Protein AF-A0A925ZTN7-F1 (afdb_monomer_lite)

Secondary structure (DSSP, 8-state):
----HHHHHHHHHHHHHHHHHHHHHHHHHHHHHHHHHHHHHHHHHHHHHHHT-HHHHHHHHHHHHHHHHHHHHHHHHHHHHHHHHHHHHHHHHHHHHHTT-GGGS---

Foldseek 3Di:
DDDDLLNVLVVQLVVLVVQLVVLVVVLVVLVVLLVVLVVQLVVLVVVCVVVVPPVSNVVSVVSVVVNVVSVVVSVVSVVSSVVSVVSNLVSVQVNCVVVVVPVPHDPD

Sequence (108 aa):
MTHSPEATYRARATQFAAMRDALHQRWNRVSNVRLVLFLLVLAAAGVGLWLGNSWLYAGAALLFVGFVAAVAYHTALGNRRRRSHELWEINDEGLRRARRDWAALPLR

pLDDT: mean 91.19, std 7.72, range [45.09, 97.56]

Radius of gyration: 22.62 Å; chains: 1; bounding box: 54×17×62 Å

Structure (mmCIF, N/CA/C/O backbone):
data_AF-A0A925ZTN7-F1
#
_entry.id   AF-A0A925ZTN7-F1
#
loop_
_atom_site.group_PDB
_atom_site.id
_atom_site.type_symbol
_atom_site.label_atom_id
_atom_site.label_alt_id
_atom_site.label_comp_id
_atom_site.label_asym_id
_atom_site.label_entity_id
_atom_site.label_seq_id
_atom_site.pdbx_PDB_ins_code
_atom_site.Cartn_x
_atom_site.Cartn_y
_atom_site.Cartn_z
_atom_site.occupancy
_atom_site.B_iso_or_equiv
_atom_site.auth_seq_id
_atom_site.auth_comp_id
_atom_site.auth_asym_id
_atom_site.auth_atom_id
_atom_site.pdbx_PDB_model_num
ATOM 1 N N . MET A 1 1 ? 33.890 9.067 -21.757 1.00 45.09 1 MET A N 1
ATOM 2 C CA . MET A 1 1 ? 33.359 7.696 -21.602 1.00 45.09 1 MET A CA 1
ATOM 3 C C . MET A 1 1 ? 31.888 7.713 -21.986 1.00 45.09 1 MET A C 1
ATOM 5 O O . MET A 1 1 ? 31.076 8.240 -21.238 1.00 45.09 1 MET A O 1
ATOM 9 N N . THR A 1 2 ? 31.544 7.251 -23.185 1.00 50.25 2 THR A N 1
ATOM 10 C CA . THR A 1 2 ? 30.153 7.147 -23.642 1.00 50.25 2 THR A CA 1
ATOM 11 C C . THR A 1 2 ? 29.499 5.964 -22.932 1.00 50.25 2 THR A C 1
ATOM 13 O O . THR A 1 2 ? 29.731 4.810 -23.282 1.00 50.25 2 THR A O 1
ATOM 16 N N . HIS A 1 3 ? 28.721 6.226 -21.880 1.00 61.91 3 HIS A N 1
ATOM 17 C CA . HIS A 1 3 ? 27.884 5.184 -21.292 1.00 61.91 3 HIS A CA 1
ATOM 18 C C . HIS A 1 3 ? 26.917 4.678 -22.369 1.00 61.91 3 HIS A C 1
ATOM 20 O O . HIS A 1 3 ? 26.170 5.471 -22.941 1.00 61.91 3 HIS A O 1
ATOM 26 N N . SER A 1 4 ? 26.948 3.373 -22.664 1.00 84.44 4 SER A N 1
ATOM 27 C CA . SER A 1 4 ? 25.955 2.767 -23.554 1.00 84.44 4 SER A CA 1
ATOM 28 C C . SER A 1 4 ? 24.555 3.050 -22.988 1.00 84.44 4 SER A C 1
ATOM 30 O O . SER A 1 4 ? 24.343 2.811 -21.793 1.00 84.44 4 SER A O 1
ATOM 32 N N . PRO A 1 5 ? 23.591 3.525 -23.798 1.00 85.25 5 PRO A N 1
ATOM 33 C CA . PRO A 1 5 ? 22.209 3.740 -23.363 1.00 85.25 5 PRO A CA 1
ATOM 34 C C . PRO A 1 5 ? 21.612 2.518 -22.648 1.00 85.25 5 PRO A C 1
ATOM 36 O O . PRO A 1 5 ? 20.876 2.649 -21.671 1.00 85.25 5 PRO A O 1
ATOM 39 N N . GLU A 1 6 ? 22.003 1.314 -23.068 1.00 88.94 6 GLU A N 1
ATOM 40 C CA . GLU A 1 6 ? 21.601 0.047 -22.452 1.00 88.94 6 GLU A CA 1
ATOM 41 C C . GLU A 1 6 ? 22.084 -0.098 -21.008 1.00 88.94 6 GLU A C 1
ATOM 43 O O . GLU A 1 6 ? 21.366 -0.636 -20.164 1.00 88.94 6 GLU A O 1
ATOM 48 N N . ALA A 1 7 ? 23.291 0.384 -20.702 1.00 88.81 7 ALA A N 1
ATOM 49 C CA . ALA A 1 7 ? 23.830 0.355 -19.348 1.00 88.81 7 ALA A CA 1
ATOM 50 C C . ALA A 1 7 ? 23.015 1.272 -18.426 1.00 88.81 7 ALA A C 1
ATOM 52 O O . ALA A 1 7 ? 22.690 0.885 -17.302 1.00 88.81 7 ALA A O 1
ATOM 53 N N . THR A 1 8 ? 22.607 2.447 -18.920 1.00 89.50 8 THR A N 1
ATOM 54 C CA . THR A 1 8 ? 21.727 3.365 -18.185 1.00 89.50 8 THR A CA 1
ATOM 55 C C . THR A 1 8 ? 20.348 2.757 -17.946 1.00 89.50 8 THR A C 1
ATOM 57 O O . THR A 1 8 ? 19.872 2.776 -16.809 1.00 89.50 8 THR A O 1
ATOM 60 N N . TYR A 1 9 ? 19.714 2.183 -18.975 1.00 90.06 9 TYR A N 1
ATOM 61 C CA . TYR A 1 9 ? 18.409 1.538 -18.811 1.00 90.06 9 TYR A CA 1
ATOM 62 C C . TYR A 1 9 ? 18.473 0.348 -17.852 1.00 90.06 9 TYR A C 1
ATOM 64 O O . TYR A 1 9 ? 17.595 0.200 -17.006 1.00 90.06 9 TYR A O 1
ATOM 72 N N . ARG A 1 10 ? 19.538 -0.462 -17.910 1.00 91.44 10 ARG A N 1
ATOM 73 C CA . ARG A 1 10 ? 19.727 -1.599 -17.000 1.00 91.44 10 ARG A CA 1
ATOM 74 C C . ARG A 1 10 ? 19.900 -1.149 -15.554 1.00 91.44 10 ARG A C 1
ATOM 76 O O . ARG A 1 10 ? 19.229 -1.683 -14.678 1.00 91.44 10 ARG A O 1
ATOM 83 N N . ALA A 1 11 ? 20.741 -0.145 -15.305 1.00 93.12 11 ALA A N 1
ATOM 84 C CA . ALA A 1 11 ? 20.939 0.398 -13.963 1.00 93.12 11 ALA A CA 1
ATOM 85 C C . ALA A 1 11 ? 19.623 0.931 -13.368 1.00 93.12 11 ALA A C 1
ATOM 87 O O . ALA A 1 11 ? 19.271 0.603 -12.234 1.00 93.12 11 ALA A O 1
ATOM 88 N N . ARG A 1 12 ? 18.859 1.691 -14.161 1.00 92.50 12 ARG A N 1
ATOM 89 C CA . ARG A 1 12 ? 17.554 2.232 -13.756 1.00 92.50 12 ARG A CA 1
ATOM 90 C C . ARG A 1 12 ? 16.509 1.140 -13.538 1.00 92.50 12 ARG A C 1
ATOM 92 O O . ARG A 1 12 ? 15.806 1.183 -12.534 1.00 92.50 12 ARG A O 1
ATOM 99 N N . ALA A 1 13 ? 16.424 0.148 -14.425 1.00 92.25 13 ALA A N 1
ATOM 100 C CA . ALA A 1 13 ? 15.513 -0.983 -14.265 1.00 92.25 13 ALA A CA 1
ATOM 101 C C . ALA A 1 13 ? 15.795 -1.736 -12.956 1.00 92.25 13 ALA A C 1
ATOM 103 O O . ALA A 1 13 ? 14.876 -1.954 -12.169 1.00 92.25 13 ALA A O 1
ATOM 104 N N . THR A 1 14 ? 17.058 -2.049 -12.655 1.00 93.56 14 THR A N 1
ATOM 105 C CA . THR A 1 14 ? 17.431 -2.700 -11.390 1.00 93.56 14 THR A CA 1
ATOM 106 C C . THR A 1 14 ? 17.061 -1.843 -10.176 1.00 93.56 14 THR A C 1
ATOM 108 O O . THR A 1 14 ? 16.489 -2.351 -9.211 1.00 93.56 14 THR A O 1
ATOM 111 N N . GLN A 1 15 ? 17.323 -0.533 -10.230 1.00 94.06 15 GLN A N 1
ATOM 112 C CA . GLN A 1 15 ? 16.968 0.393 -9.153 1.00 94.06 15 GLN A CA 1
ATOM 113 C C . GLN A 1 15 ? 15.452 0.436 -8.910 1.00 94.06 15 GLN A C 1
ATOM 115 O O . GLN A 1 15 ? 14.999 0.305 -7.771 1.00 94.06 15 GLN A O 1
ATOM 120 N N . PHE A 1 16 ? 14.651 0.596 -9.966 1.00 92.25 16 PHE A N 1
ATOM 121 C CA . PHE A 1 16 ? 13.197 0.677 -9.840 1.00 92.25 16 PHE A CA 1
ATOM 122 C C . PHE A 1 16 ? 12.563 -0.661 -9.454 1.00 92.25 16 PHE A C 1
ATOM 124 O O . PHE A 1 16 ? 11.593 -0.656 -8.697 1.00 92.25 16 PHE A O 1
ATOM 131 N N . ALA A 1 17 ? 13.140 -1.791 -9.874 1.00 91.19 17 ALA A N 1
ATOM 132 C CA . ALA A 1 17 ? 12.741 -3.113 -9.398 1.00 91.19 17 ALA A CA 1
ATOM 133 C C . ALA A 1 17 ? 12.940 -3.237 -7.878 1.00 91.19 17 ALA A C 1
ATOM 135 O O . ALA A 1 17 ? 11.987 -3.536 -7.160 1.00 91.19 17 ALA A O 1
ATOM 136 N N . ALA A 1 18 ? 14.123 -2.884 -7.362 1.00 93.88 18 ALA A N 1
ATOM 137 C CA . ALA A 1 18 ? 14.392 -2.909 -5.923 1.00 93.88 18 ALA A CA 1
ATOM 138 C C . ALA A 1 18 ? 13.450 -1.976 -5.134 1.00 93.88 18 ALA A C 1
ATOM 140 O O . ALA A 1 18 ? 12.921 -2.350 -4.084 1.00 93.88 18 ALA A O 1
ATOM 141 N N . MET A 1 19 ? 13.180 -0.771 -5.656 1.00 92.62 19 MET A N 1
ATOM 142 C CA . MET A 1 19 ? 12.224 0.163 -5.047 1.00 92.62 19 MET A CA 1
ATOM 143 C C . MET A 1 19 ? 10.795 -0.390 -5.046 1.00 92.62 19 MET A C 1
ATOM 145 O O . MET A 1 19 ? 10.097 -0.282 -4.036 1.00 92.62 19 MET A O 1
ATOM 149 N N . ARG A 1 20 ? 10.346 -0.978 -6.161 1.00 91.06 20 ARG A N 1
ATOM 150 C CA . ARG A 1 20 ? 9.029 -1.613 -6.287 1.00 91.06 20 ARG A CA 1
ATOM 151 C C . ARG A 1 20 ? 8.874 -2.735 -5.265 1.00 91.06 20 ARG A C 1
ATOM 153 O O . ARG A 1 20 ? 7.859 -2.771 -4.572 1.00 91.06 20 ARG A O 1
ATOM 160 N N . ASP A 1 21 ? 9.872 -3.602 -5.144 1.00 92.81 21 ASP A N 1
ATOM 161 C CA . ASP A 1 21 ? 9.814 -4.777 -4.277 1.00 92.81 21 ASP A CA 1
ATOM 162 C C . ASP A 1 21 ? 9.831 -4.368 -2.794 1.00 92.81 21 ASP A C 1
ATOM 164 O O . ASP A 1 21 ? 9.011 -4.845 -2.006 1.00 92.81 21 ASP A O 1
ATOM 168 N N . ALA A 1 22 ? 10.654 -3.383 -2.416 1.00 93.38 22 ALA A N 1
ATOM 169 C CA . ALA A 1 22 ? 10.646 -2.816 -1.066 1.00 93.38 22 ALA A CA 1
ATOM 170 C C . ALA A 1 22 ? 9.294 -2.170 -0.704 1.00 93.38 22 ALA A C 1
ATOM 172 O O . ALA A 1 22 ? 8.785 -2.349 0.408 1.00 93.38 22 ALA A O 1
ATOM 173 N N . LEU A 1 23 ? 8.685 -1.432 -1.639 1.00 92.69 23 LEU A N 1
ATOM 174 C CA . LEU A 1 23 ? 7.350 -0.854 -1.456 1.00 92.69 23 LEU A CA 1
ATOM 175 C C . LEU A 1 23 ? 6.273 -1.938 -1.362 1.00 92.69 23 LEU A C 1
ATOM 177 O O . LEU A 1 23 ? 5.359 -1.808 -0.551 1.00 92.69 23 LEU A O 1
ATOM 181 N N . HIS A 1 24 ? 6.392 -3.012 -2.142 1.00 92.50 24 HIS A N 1
ATOM 182 C CA . HIS A 1 24 ? 5.464 -4.137 -2.106 1.00 92.50 24 HIS A CA 1
ATOM 183 C C . HIS A 1 24 ? 5.479 -4.845 -0.745 1.00 92.50 24 HIS A C 1
ATOM 185 O O . HIS A 1 24 ? 4.420 -5.057 -0.156 1.00 92.50 24 HIS A O 1
ATOM 191 N N . GLN A 1 25 ? 6.665 -5.099 -0.184 1.00 93.75 25 GLN A N 1
ATOM 192 C CA . GLN A 1 25 ? 6.800 -5.681 1.156 1.00 93.75 25 GLN A CA 1
ATOM 193 C C . GLN A 1 25 ? 6.162 -4.799 2.238 1.00 93.75 25 GLN A C 1
ATOM 195 O O . GLN A 1 25 ? 5.432 -5.289 3.101 1.00 93.75 25 GLN A O 1
ATOM 200 N N . ARG A 1 26 ? 6.387 -3.480 2.184 1.00 94.06 26 ARG A N 1
ATOM 201 C CA . ARG A 1 26 ? 5.754 -2.530 3.117 1.00 94.06 26 ARG A CA 1
ATOM 202 C C . ARG A 1 26 ? 4.233 -2.511 2.959 1.00 94.06 26 ARG A C 1
ATOM 204 O O . ARG A 1 26 ? 3.523 -2.461 3.957 1.00 94.06 26 ARG A O 1
ATOM 211 N N . TR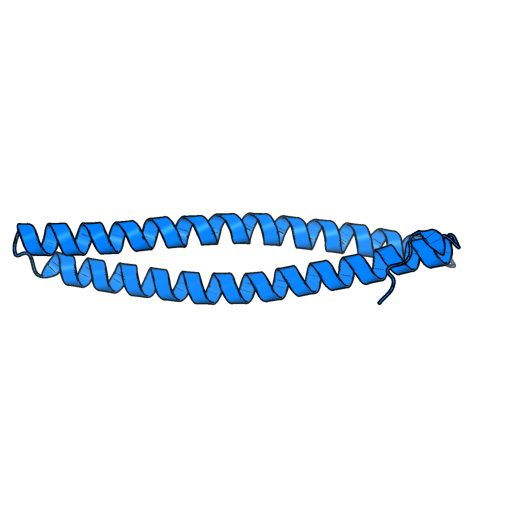P A 1 27 ? 3.738 -2.588 1.727 1.00 92.94 27 TRP A N 1
ATOM 212 C CA . TRP A 1 27 ? 2.309 -2.566 1.422 1.00 92.94 27 TRP A CA 1
ATOM 213 C C . TRP A 1 27 ? 1.592 -3.792 1.989 1.00 92.94 27 TRP A C 1
ATOM 215 O O . TRP A 1 27 ? 0.585 -3.634 2.677 1.00 92.94 27 TRP A O 1
ATOM 225 N N . ASN A 1 28 ? 2.185 -4.981 1.842 1.00 93.19 28 ASN A N 1
ATOM 226 C CA . ASN A 1 28 ? 1.665 -6.211 2.443 1.00 93.19 28 ASN A CA 1
ATOM 227 C C . ASN A 1 28 ? 1.598 -6.115 3.978 1.00 93.19 28 ASN A C 1
ATOM 229 O O . ASN A 1 28 ? 0.576 -6.449 4.575 1.00 93.19 28 ASN A O 1
ATOM 233 N N . ARG A 1 29 ? 2.647 -5.587 4.631 1.00 94.50 29 ARG A N 1
ATOM 234 C CA . ARG A 1 29 ? 2.648 -5.389 6.094 1.00 94.50 29 ARG A CA 1
ATOM 235 C C . ARG A 1 29 ? 1.528 -4.455 6.552 1.00 94.50 29 ARG A C 1
ATOM 237 O O . ARG A 1 29 ? 0.833 -4.772 7.509 1.00 94.50 29 ARG A O 1
ATOM 244 N N . VAL A 1 30 ? 1.327 -3.329 5.865 1.00 94.25 30 VAL A N 1
ATOM 245 C CA . VAL A 1 30 ? 0.266 -2.363 6.209 1.00 94.25 30 VAL A CA 1
ATOM 246 C C . VAL A 1 30 ? -1.125 -2.965 5.998 1.00 94.25 30 VAL A C 1
ATOM 248 O O . VAL A 1 30 ? -2.030 -2.696 6.786 1.00 94.25 30 VAL A O 1
ATOM 251 N N . SER A 1 31 ? -1.297 -3.805 4.973 1.00 92.62 31 SER A N 1
ATOM 252 C CA . SER A 1 31 ? -2.547 -4.541 4.751 1.00 92.62 31 SER A CA 1
ATOM 253 C C . SER A 1 31 ? -2.890 -5.438 5.948 1.00 92.62 31 SER A C 1
ATOM 255 O O . SER A 1 31 ? -3.997 -5.362 6.483 1.00 92.62 31 SER A O 1
ATOM 257 N N . ASN A 1 32 ? -1.905 -6.189 6.454 1.00 95.88 32 ASN A N 1
ATOM 258 C CA . ASN A 1 32 ? -2.076 -7.031 7.641 1.00 95.88 32 ASN A CA 1
ATOM 259 C C . ASN A 1 32 ? -2.338 -6.202 8.909 1.00 95.88 32 ASN A C 1
ATOM 261 O O . ASN A 1 32 ? -3.212 -6.549 9.697 1.00 95.88 32 ASN A O 1
ATOM 265 N N . VAL A 1 33 ? -1.633 -5.079 9.096 1.00 95.50 33 VAL A N 1
ATOM 266 C CA . VAL A 1 33 ? -1.856 -4.169 10.238 1.00 95.50 33 VAL A CA 1
ATOM 267 C C . VAL A 1 33 ? -3.288 -3.637 10.251 1.00 95.50 33 VAL A C 1
ATOM 269 O O . VAL A 1 33 ? -3.917 -3.617 11.305 1.00 95.50 33 VAL A O 1
ATOM 272 N N . ARG A 1 34 ? -3.841 -3.253 9.093 1.00 94.56 34 ARG A N 1
ATOM 273 C CA . ARG A 1 34 ? -5.250 -2.840 8.987 1.00 94.56 34 ARG A CA 1
ATOM 274 C C . ARG A 1 34 ? -6.210 -3.930 9.440 1.00 94.56 34 ARG A C 1
ATOM 276 O O . ARG A 1 34 ? -7.158 -3.620 10.154 1.00 94.56 34 ARG A O 1
ATOM 283 N N . LEU A 1 35 ? -5.974 -5.175 9.028 1.00 95.25 35 LEU A N 1
ATOM 284 C CA . LEU A 1 35 ? -6.805 -6.304 9.441 1.00 95.25 35 LEU A CA 1
ATOM 285 C C . LEU A 1 35 ? -6.753 -6.490 10.962 1.00 95.25 35 LEU A C 1
ATOM 287 O O . LEU A 1 35 ? -7.798 -6.569 11.599 1.00 95.25 35 LEU A O 1
ATOM 291 N N . VAL A 1 36 ? -5.553 -6.484 11.549 1.00 97.56 36 VAL A N 1
ATOM 292 C CA . VAL A 1 36 ? -5.375 -6.601 13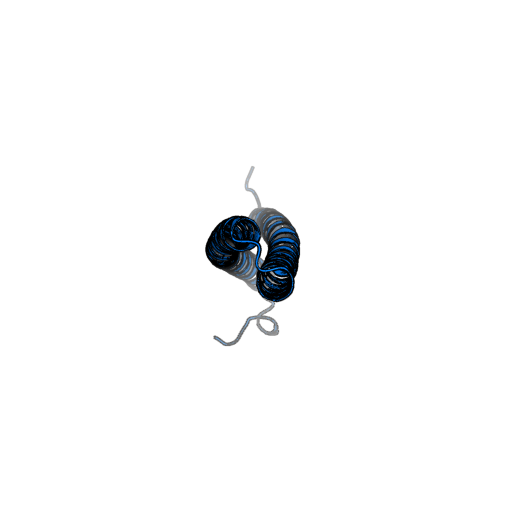.005 1.00 97.56 36 VAL A CA 1
ATOM 293 C C . VAL A 1 36 ? -6.077 -5.460 13.742 1.00 97.56 36 VAL A C 1
ATOM 295 O O . VAL A 1 36 ? -6.822 -5.717 14.681 1.00 97.56 36 VAL A O 1
ATOM 298 N N . LEU A 1 37 ? -5.903 -4.210 13.301 1.00 95.31 37 LEU A N 1
ATOM 299 C CA . LEU A 1 37 ? -6.566 -3.053 13.910 1.00 95.31 37 LEU A CA 1
ATOM 300 C C . LEU A 1 37 ? -8.089 -3.171 13.849 1.00 95.31 37 LEU A C 1
ATOM 302 O O . LEU A 1 37 ? -8.755 -2.923 14.847 1.00 95.31 37 LEU A O 1
ATOM 306 N N . PHE A 1 38 ? -8.641 -3.592 12.711 1.00 93.88 38 PHE A N 1
ATOM 307 C CA . PHE A 1 38 ? -10.079 -3.802 12.567 1.00 93.88 38 PHE A CA 1
ATOM 308 C C . PHE A 1 38 ? -10.606 -4.869 13.539 1.00 93.88 38 PHE A C 1
ATOM 310 O O . PHE A 1 38 ? -11.602 -4.643 14.222 1.00 93.88 38 PHE A O 1
ATOM 317 N N . LEU A 1 39 ? -9.904 -6.000 13.663 1.00 97.56 39 LEU A N 1
ATOM 318 C CA . LEU A 1 39 ? -10.263 -7.053 14.615 1.00 97.56 39 LEU A CA 1
ATOM 319 C C . LEU A 1 39 ? -10.178 -6.572 16.070 1.00 97.56 39 LEU A C 1
ATOM 321 O O . LEU A 1 39 ? -11.060 -6.885 16.865 1.00 97.56 39 LEU A O 1
ATOM 325 N N . LEU A 1 40 ? -9.162 -5.776 16.415 1.00 95.69 40 LEU A N 1
ATOM 326 C CA . LEU A 1 40 ? -9.026 -5.191 17.751 1.00 95.69 40 LEU A CA 1
ATOM 327 C C . LEU A 1 40 ? -10.149 -4.197 18.066 1.00 95.69 40 LEU A C 1
ATOM 329 O O . LEU A 1 40 ? -10.653 -4.205 19.185 1.00 95.69 40 LEU A O 1
ATOM 333 N N . VAL A 1 41 ? -10.576 -3.378 17.096 1.00 94.38 41 VAL A N 1
ATOM 334 C CA . VAL A 1 41 ? -11.741 -2.489 17.255 1.00 94.38 41 VAL A CA 1
ATOM 335 C C . VAL A 1 41 ? -12.995 -3.306 17.566 1.00 94.38 41 VAL A C 1
ATOM 337 O O . VAL A 1 41 ? -13.699 -2.992 18.524 1.00 94.38 41 VAL A O 1
ATOM 340 N N . LEU A 1 42 ? -13.258 -4.372 16.800 1.00 95.00 42 LEU A N 1
ATOM 341 C CA . LEU A 1 42 ? -14.418 -5.243 17.022 1.00 95.00 42 LEU A CA 1
ATOM 342 C C . LEU A 1 42 ? -14.367 -5.935 18.387 1.00 95.00 42 LEU A C 1
ATOM 344 O O . LEU A 1 42 ? -15.370 -5.955 19.099 1.00 95.00 42 LEU A O 1
ATOM 348 N N . ALA A 1 43 ? -13.204 -6.461 18.774 1.00 94.56 43 ALA A N 1
ATOM 349 C CA . ALA A 1 43 ? -13.018 -7.103 20.069 1.00 94.56 43 ALA A CA 1
ATOM 350 C C . ALA A 1 43 ? -13.226 -6.112 21.224 1.00 94.56 43 ALA A C 1
ATOM 352 O O . ALA A 1 43 ? -13.971 -6.406 22.155 1.00 94.56 43 ALA A O 1
ATOM 353 N N . ALA A 1 44 ? -12.627 -4.919 21.150 1.00 92.75 44 ALA A N 1
ATOM 354 C CA . ALA A 1 44 ? -12.771 -3.891 22.179 1.00 92.75 44 ALA A CA 1
ATOM 355 C C . ALA A 1 44 ? -14.225 -3.417 22.318 1.00 92.75 44 ALA A C 1
ATOM 357 O O . ALA A 1 44 ? -14.722 -3.301 23.436 1.00 92.75 44 ALA A O 1
ATOM 358 N N . ALA A 1 45 ? -14.924 -3.200 21.201 1.00 90.25 45 ALA A N 1
ATOM 359 C CA . ALA A 1 45 ? -16.332 -2.815 21.214 1.00 90.25 45 ALA A CA 1
ATOM 360 C C . ALA A 1 45 ? -17.232 -3.931 21.774 1.00 90.25 45 ALA A C 1
ATOM 362 O O . ALA A 1 45 ? -18.085 -3.662 22.617 1.00 90.25 45 ALA A O 1
ATOM 363 N N . GLY A 1 46 ? -17.019 -5.185 21.357 1.00 93.31 46 GLY A N 1
ATOM 364 C CA . GLY A 1 46 ? -17.796 -6.333 21.833 1.00 93.31 46 GLY A CA 1
ATOM 365 C C . GLY A 1 46 ? -17.597 -6.611 23.324 1.00 93.31 46 GLY A C 1
ATOM 366 O O . GLY A 1 46 ? -18.569 -6.778 24.059 1.00 93.31 46 GLY A O 1
ATOM 367 N N . VAL A 1 47 ? -16.346 -6.591 23.797 1.00 93.38 47 VAL A N 1
ATOM 368 C CA . VAL A 1 47 ? -16.024 -6.752 25.225 1.00 93.38 47 VAL A CA 1
ATOM 369 C C . VAL A 1 47 ? -16.524 -5.555 26.037 1.00 93.38 47 VAL A C 1
ATOM 371 O O . VAL A 1 47 ? -17.055 -5.739 27.129 1.00 93.38 47 VAL A O 1
ATOM 374 N N . GLY A 1 48 ? -16.412 -4.337 25.497 1.00 91.31 48 GLY A N 1
ATOM 375 C CA . GLY A 1 48 ? -16.958 -3.120 26.103 1.00 91.31 48 GLY A CA 1
ATOM 376 C C . GLY A 1 48 ? -18.460 -3.200 26.333 1.00 91.31 48 GLY A C 1
ATOM 377 O O . GLY A 1 48 ? -18.933 -2.846 27.412 1.00 91.31 48 GLY A O 1
ATOM 378 N N . LEU A 1 49 ? -19.192 -3.737 25.357 1.00 92.00 49 LEU A N 1
ATOM 379 C CA . LEU A 1 49 ? -20.631 -3.952 25.454 1.00 92.00 49 LEU A CA 1
ATOM 380 C C . LEU A 1 49 ? -20.985 -5.038 26.476 1.00 92.00 49 LEU A C 1
ATOM 382 O O . LEU A 1 49 ? -21.913 -4.852 27.257 1.00 92.00 49 LEU A O 1
ATOM 386 N N . TRP A 1 50 ? -20.229 -6.137 26.516 1.00 94.00 50 TRP A N 1
ATOM 387 C CA . TRP A 1 50 ? -20.483 -7.237 27.449 1.00 94.00 50 TRP A CA 1
ATOM 388 C C . TRP A 1 50 ? -20.187 -6.872 28.910 1.00 94.00 50 TRP A C 1
ATOM 390 O O . TRP A 1 50 ? -20.939 -7.246 29.805 1.00 94.00 50 TRP A O 1
ATOM 400 N N . LEU A 1 51 ? -19.115 -6.112 29.154 1.00 93.62 51 LEU A N 1
ATOM 401 C CA . LEU A 1 51 ? -18.704 -5.686 30.497 1.00 93.62 51 LEU A CA 1
ATOM 402 C C . LEU A 1 51 ? -19.334 -4.356 30.941 1.00 93.62 51 LEU A C 1
ATOM 404 O O . LEU A 1 51 ? -19.135 -3.949 32.084 1.00 93.62 51 LEU A O 1
ATOM 408 N N . GLY A 1 52 ? -20.031 -3.642 30.050 1.00 90.06 52 GLY A N 1
ATOM 409 C CA . GLY A 1 52 ? -20.573 -2.306 30.325 1.00 90.06 52 GLY A CA 1
ATOM 410 C C . GLY A 1 52 ? -19.502 -1.247 30.625 1.00 90.06 52 GLY A C 1
ATOM 411 O O . GLY A 1 52 ? -19.786 -0.252 31.287 1.00 90.06 52 GLY A O 1
ATOM 412 N N . ASN A 1 53 ? -18.256 -1.454 30.182 1.00 89.56 53 ASN A N 1
ATOM 413 C CA . ASN A 1 53 ? -17.130 -0.589 30.530 1.00 89.56 53 ASN A CA 1
ATOM 414 C C . ASN A 1 53 ? -16.884 0.488 29.464 1.00 89.56 53 ASN A C 1
ATOM 416 O O . ASN A 1 53 ? -16.349 0.214 28.387 1.00 89.56 53 ASN A O 1
ATOM 420 N N . SER A 1 54 ? -17.190 1.739 29.814 1.00 87.44 54 SER A N 1
ATOM 421 C CA . SER A 1 54 ? -17.055 2.897 28.925 1.00 87.44 54 SER A CA 1
ATOM 422 C C . SER A 1 54 ? -15.624 3.176 28.448 1.00 87.44 54 SER A C 1
ATOM 424 O O . SER A 1 54 ? -15.435 3.711 27.355 1.00 87.44 54 SER A O 1
ATOM 426 N N . TRP A 1 55 ? -14.600 2.782 29.214 1.00 92.31 55 TRP A N 1
ATOM 427 C CA . TRP A 1 55 ? -13.198 2.969 28.820 1.00 92.31 55 TRP A CA 1
ATOM 428 C C . TRP A 1 55 ? -12.809 2.135 27.599 1.00 92.31 55 TRP A C 1
ATOM 430 O O . TRP A 1 55 ? -11.963 2.555 26.807 1.00 92.31 55 TRP A O 1
ATOM 440 N N . LEU A 1 56 ? -13.454 0.983 27.395 1.00 89.06 56 LEU A N 1
ATOM 441 C CA . LEU A 1 56 ? -13.197 0.141 26.228 1.00 89.06 56 LEU A CA 1
ATOM 442 C C . LEU A 1 56 ? -13.688 0.795 24.931 1.00 89.06 56 LEU A C 1
ATOM 444 O O . LEU A 1 56 ? -13.055 0.615 23.891 1.00 89.06 56 LEU A O 1
ATOM 448 N N . TYR A 1 57 ? -14.725 1.638 24.987 1.00 87.81 57 TYR A N 1
ATOM 449 C CA . TYR A 1 57 ? -15.146 2.434 23.830 1.00 87.81 57 TYR A CA 1
ATOM 450 C C . TYR A 1 57 ? -14.129 3.519 23.468 1.00 87.81 57 TYR A C 1
ATOM 452 O O . TYR A 1 57 ? -13.876 3.739 22.285 1.00 87.81 57 TYR A O 1
ATOM 460 N N . ALA A 1 58 ? -13.488 4.152 24.458 1.00 92.38 58 ALA A N 1
ATOM 461 C CA . ALA A 1 58 ? -12.399 5.095 24.196 1.00 92.38 58 ALA A CA 1
ATOM 462 C C . ALA A 1 58 ? -11.199 4.392 23.532 1.00 92.38 58 ALA A C 1
ATOM 464 O O . ALA A 1 58 ? -10.644 4.895 22.553 1.00 92.38 58 ALA A O 1
ATOM 465 N N . GLY A 1 59 ? -10.852 3.188 24.003 1.00 93.12 59 GLY A N 1
ATOM 466 C CA . GLY A 1 59 ? -9.832 2.344 23.374 1.00 93.12 59 GLY A CA 1
ATOM 467 C C . GLY A 1 59 ? -10.190 1.945 21.937 1.00 93.12 59 GLY A C 1
ATOM 468 O O . GLY A 1 59 ? -9.357 2.062 21.037 1.00 93.12 59 GLY A O 1
ATOM 469 N N . ALA A 1 60 ? -11.441 1.543 21.694 1.00 91.69 60 ALA A N 1
ATOM 470 C CA . ALA A 1 60 ? -11.938 1.211 20.359 1.00 91.69 60 ALA A CA 1
ATOM 471 C C . ALA A 1 60 ? -11.888 2.418 19.407 1.00 91.69 60 ALA A C 1
ATOM 473 O O . ALA A 1 60 ? -11.464 2.276 18.260 1.00 91.69 60 ALA A O 1
ATOM 474 N N . ALA A 1 61 ? -12.248 3.614 19.884 1.00 93.31 61 ALA A N 1
ATOM 475 C CA . ALA A 1 61 ? -12.160 4.846 19.103 1.00 93.31 61 ALA A CA 1
ATOM 476 C C . ALA A 1 61 ? -10.710 5.166 18.702 1.00 93.31 61 ALA A C 1
ATOM 478 O O . ALA A 1 61 ? -10.444 5.475 17.540 1.00 93.31 61 ALA A O 1
ATOM 479 N N . LEU A 1 62 ? -9.753 5.021 19.626 1.00 95.44 62 LEU A N 1
ATOM 480 C CA . LEU A 1 62 ? -8.332 5.220 19.332 1.00 95.44 62 LEU A CA 1
ATOM 481 C C . LEU A 1 62 ? -7.811 4.211 18.295 1.00 95.44 62 LEU A C 1
ATOM 483 O O . LEU A 1 62 ? -7.132 4.593 17.338 1.00 95.44 62 LEU A O 1
ATOM 487 N N . LEU A 1 63 ? -8.161 2.930 18.444 1.00 94.75 63 LEU A N 1
ATOM 488 C CA . LEU A 1 63 ? -7.813 1.885 17.476 1.00 94.75 63 LEU A CA 1
ATOM 489 C C . LEU A 1 63 ? -8.409 2.171 16.092 1.00 94.75 63 LEU A C 1
ATOM 491 O O . LEU A 1 63 ? -7.741 1.965 15.076 1.00 94.75 63 LEU A O 1
ATOM 495 N N . PHE A 1 64 ? -9.635 2.693 16.043 1.00 93.62 64 PHE A N 1
ATOM 496 C CA . PHE A 1 64 ? -10.294 3.072 14.800 1.00 93.62 64 PHE A CA 1
ATOM 497 C C . PHE A 1 64 ? -9.579 4.234 14.097 1.00 93.62 64 PHE A C 1
ATOM 499 O O . PHE A 1 64 ? -9.352 4.173 12.889 1.00 93.62 64 PHE A O 1
ATOM 506 N N . VAL A 1 65 ? -9.126 5.251 14.837 1.00 96.94 65 VAL A N 1
ATOM 507 C CA . VAL A 1 65 ? -8.275 6.318 14.277 1.00 96.94 65 VAL A CA 1
ATOM 508 C C . VAL A 1 65 ? -6.980 5.735 13.701 1.00 96.94 65 VAL A C 1
ATOM 510 O O . VAL A 1 65 ? -6.597 6.070 12.577 1.00 96.94 65 VAL A O 1
ATOM 513 N N . GLY A 1 66 ? -6.341 4.805 14.418 1.00 95.56 66 GLY A N 1
ATOM 514 C CA . GLY A 1 66 ? -5.174 4.072 13.918 1.00 95.56 66 GLY A CA 1
ATOM 515 C C . GLY A 1 66 ? -5.462 3.312 12.617 1.00 95.56 66 GLY A C 1
ATOM 516 O O . GLY A 1 66 ? -4.659 3.347 11.682 1.00 95.56 66 GLY A O 1
ATOM 517 N N . PHE A 1 67 ? -6.630 2.673 12.515 1.00 94.31 67 PHE A N 1
ATOM 518 C CA . PHE A 1 67 ? -7.074 1.987 11.301 1.00 94.31 67 PHE A CA 1
ATOM 519 C C . PHE A 1 67 ? -7.228 2.954 10.119 1.00 94.31 67 PHE A C 1
ATOM 521 O O . PHE A 1 67 ? -6.704 2.681 9.037 1.00 94.31 67 PHE A O 1
ATOM 528 N N . VAL A 1 68 ? -7.883 4.102 10.320 1.00 96.62 68 VAL A N 1
ATOM 529 C CA . VAL A 1 68 ? -8.056 5.129 9.277 1.00 96.62 68 VAL A CA 1
ATOM 530 C C . VAL A 1 68 ? -6.703 5.666 8.802 1.00 96.62 68 VAL A C 1
ATOM 532 O O . VAL A 1 68 ? -6.462 5.758 7.595 1.00 96.62 68 VAL A O 1
ATOM 535 N N . ALA A 1 69 ? -5.777 5.939 9.725 1.00 96.19 69 ALA A N 1
ATOM 536 C CA . ALA A 1 69 ? -4.417 6.348 9.379 1.00 96.19 69 ALA A CA 1
ATOM 537 C C . ALA A 1 69 ? -3.692 5.277 8.541 1.00 96.19 69 ALA A C 1
ATOM 539 O O . ALA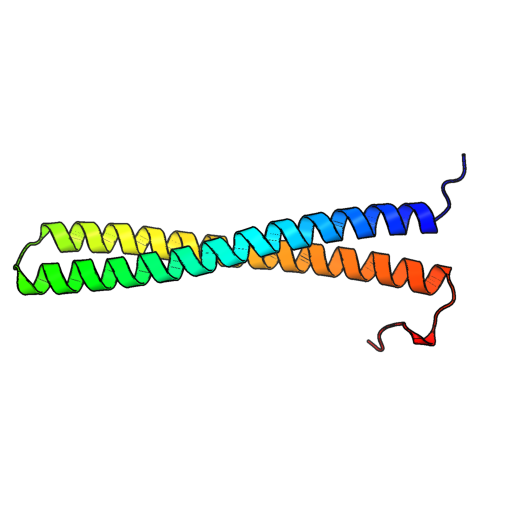 A 1 69 ? -3.053 5.593 7.532 1.00 96.19 69 ALA A O 1
ATOM 540 N N . ALA A 1 70 ? -3.842 3.998 8.899 1.00 94.44 70 ALA A N 1
ATOM 541 C CA . ALA A 1 70 ? -3.270 2.889 8.141 1.00 94.44 70 ALA A CA 1
ATOM 542 C C . ALA A 1 70 ? -3.887 2.751 6.734 1.00 94.44 70 ALA A C 1
ATOM 544 O O . ALA A 1 70 ? -3.164 2.441 5.786 1.00 94.44 70 ALA A O 1
ATOM 545 N N . VAL A 1 71 ? -5.187 3.027 6.559 1.00 94.19 71 VAL A N 1
ATOM 546 C CA . VAL A 1 71 ? -5.852 3.091 5.239 1.00 94.19 71 VAL A CA 1
ATOM 547 C C . VAL A 1 71 ? -5.252 4.195 4.374 1.00 94.19 71 VAL A C 1
ATOM 549 O O . VAL A 1 71 ? -4.848 3.927 3.241 1.00 94.19 71 VAL A O 1
ATOM 552 N N . ALA A 1 72 ? -5.128 5.413 4.904 1.00 96.19 72 ALA A N 1
ATOM 553 C CA . ALA A 1 72 ? -4.539 6.530 4.165 1.00 96.19 72 ALA A CA 1
ATOM 554 C C . ALA A 1 72 ? -3.085 6.233 3.755 1.00 96.19 72 ALA A C 1
ATOM 556 O O . ALA A 1 72 ? -2.700 6.422 2.596 1.00 96.19 72 ALA A O 1
ATOM 557 N N . TYR A 1 73 ? -2.292 5.686 4.681 1.00 95.44 73 TYR A N 1
ATOM 558 C CA . TYR A 1 73 ? -0.909 5.299 4.413 1.00 95.44 73 TYR A CA 1
ATOM 559 C C . TYR A 1 73 ? -0.804 4.190 3.357 1.00 95.44 73 TYR A C 1
ATOM 561 O O . TYR A 1 73 ? 0.037 4.266 2.459 1.00 95.44 73 TYR A O 1
ATOM 569 N N . HIS A 1 74 ? -1.685 3.188 3.410 1.00 94.19 74 HIS A N 1
ATOM 570 C CA . HIS A 1 74 ? -1.750 2.110 2.425 1.00 94.19 74 HIS A CA 1
ATOM 571 C C . HIS A 1 74 ? -2.016 2.635 1.008 1.00 94.19 74 HIS A C 1
ATOM 573 O O . HIS A 1 74 ? -1.351 2.214 0.058 1.00 94.19 74 HIS A O 1
ATOM 579 N N . THR A 1 75 ? -2.942 3.587 0.861 1.00 94.19 75 THR A N 1
ATOM 580 C CA . THR A 1 75 ? -3.244 4.236 -0.424 1.00 94.19 75 THR A CA 1
ATOM 581 C C . THR A 1 75 ? -2.050 5.034 -0.943 1.00 94.19 75 THR A C 1
ATOM 583 O O . THR A 1 75 ? -1.640 4.861 -2.093 1.00 94.19 75 THR A O 1
ATOM 586 N N . ALA A 1 76 ? -1.418 5.843 -0.086 1.00 94.06 76 ALA A N 1
ATOM 587 C CA . ALA A 1 76 ? -0.216 6.591 -0.452 1.00 94.06 76 ALA A CA 1
ATOM 588 C C . ALA A 1 76 ? 0.924 5.662 -0.910 1.00 94.06 76 ALA A C 1
ATOM 590 O O . ALA A 1 76 ? 1.631 5.950 -1.881 1.00 94.06 76 ALA A O 1
ATOM 591 N N . LEU A 1 77 ? 1.086 4.518 -0.245 1.00 94.00 77 LEU A N 1
ATOM 592 C CA . LEU A 1 77 ? 2.080 3.513 -0.599 1.00 94.00 77 LEU A CA 1
ATOM 593 C C . LEU A 1 77 ? 1.744 2.800 -1.918 1.00 94.00 77 LEU A C 1
ATOM 595 O O . LEU A 1 77 ? 2.647 2.536 -2.713 1.00 94.00 77 LEU A O 1
ATOM 599 N N . GLY A 1 78 ? 0.458 2.561 -2.188 1.00 94.12 78 GLY A N 1
ATOM 600 C CA . GLY A 1 78 ? -0.035 2.045 -3.465 1.00 94.12 78 GLY A CA 1
ATOM 601 C C . GLY A 1 78 ? 0.332 2.952 -4.643 1.00 94.12 78 GLY A C 1
ATOM 602 O O . GLY A 1 78 ? 0.859 2.467 -5.645 1.00 94.12 78 GLY A O 1
ATOM 603 N N . ASN A 1 79 ? 0.163 4.269 -4.492 1.00 94.38 79 ASN A N 1
ATOM 604 C CA . ASN A 1 79 ? 0.544 5.247 -5.519 1.00 94.38 79 ASN A CA 1
ATOM 605 C C . ASN A 1 79 ? 2.057 5.240 -5.781 1.00 94.38 79 ASN A C 1
ATOM 607 O O . ASN A 1 79 ? 2.495 5.231 -6.931 1.00 94.38 79 ASN A O 1
ATOM 611 N N . ARG A 1 80 ? 2.873 5.168 -4.720 1.00 94.06 80 ARG A N 1
ATOM 612 C CA . ARG A 1 80 ? 4.337 5.052 -4.849 1.00 94.06 80 ARG A CA 1
ATOM 613 C C . ARG A 1 80 ? 4.743 3.755 -5.548 1.00 94.06 80 ARG A C 1
ATOM 615 O O . ARG A 1 80 ? 5.609 3.782 -6.416 1.00 94.06 80 ARG A O 1
ATOM 622 N N . ARG A 1 81 ? 4.111 2.630 -5.196 1.00 93.44 81 ARG A N 1
ATOM 623 C CA . ARG A 1 81 ? 4.367 1.323 -5.818 1.00 93.44 81 ARG A CA 1
ATOM 624 C C . ARG A 1 81 ? 4.026 1.342 -7.308 1.00 93.44 81 ARG A C 1
ATOM 626 O O . ARG A 1 81 ? 4.822 0.848 -8.100 1.00 93.44 81 ARG A O 1
ATOM 633 N N . ARG A 1 82 ? 2.883 1.931 -7.678 1.00 94.00 82 ARG A N 1
ATOM 634 C CA . ARG A 1 82 ? 2.448 2.083 -9.074 1.00 94.00 82 ARG A CA 1
ATOM 635 C C . ARG A 1 82 ? 3.457 2.895 -9.883 1.00 94.00 82 ARG A C 1
ATOM 637 O O . ARG A 1 82 ? 3.943 2.406 -10.894 1.00 94.00 82 ARG A O 1
ATOM 644 N N . ARG A 1 83 ? 3.876 4.053 -9.367 1.00 95.19 83 ARG A N 1
ATOM 645 C CA . ARG A 1 83 ? 4.905 4.881 -10.009 1.00 95.19 83 ARG A CA 1
ATOM 646 C C . ARG A 1 83 ? 6.220 4.122 -10.221 1.00 95.19 83 ARG A C 1
ATOM 648 O O . ARG A 1 83 ? 6.800 4.193 -11.297 1.00 95.19 83 ARG A O 1
ATOM 655 N N . SER A 1 84 ? 6.704 3.389 -9.215 1.00 92.88 84 SER A N 1
ATOM 656 C CA . SER A 1 84 ? 7.933 2.590 -9.360 1.00 92.88 84 SER A CA 1
ATOM 657 C C . SER A 1 84 ? 7.782 1.471 -10.393 1.00 92.88 84 SER A C 1
ATOM 659 O O . SER A 1 84 ? 8.733 1.175 -11.109 1.00 92.88 84 SER A O 1
ATOM 661 N N . HIS A 1 85 ? 6.597 0.863 -10.489 1.00 93.38 85 HIS A N 1
ATOM 662 C CA . HIS A 1 85 ? 6.294 -0.142 -11.505 1.00 93.38 85 HIS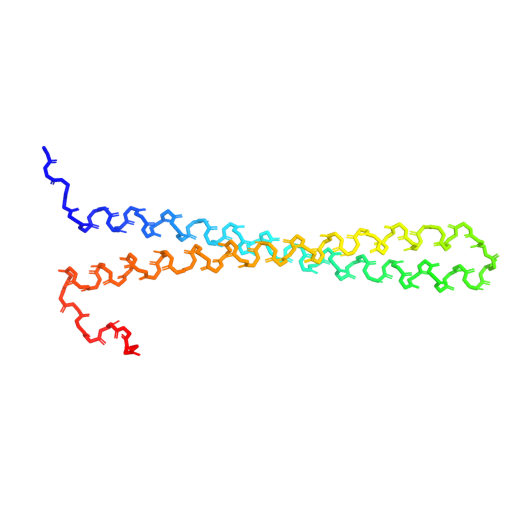 A CA 1
ATOM 663 C C . HIS A 1 85 ? 6.310 0.451 -12.920 1.00 93.38 85 HIS A C 1
ATOM 665 O O . HIS A 1 85 ? 6.967 -0.098 -13.795 1.00 93.38 85 HIS A O 1
ATOM 671 N N . GLU A 1 86 ? 5.656 1.595 -13.130 1.00 95.00 86 GLU A N 1
ATOM 672 C CA . GLU A 1 86 ? 5.643 2.301 -14.420 1.00 95.00 86 GLU A CA 1
ATOM 673 C C . GLU A 1 86 ? 7.057 2.713 -14.856 1.00 95.00 86 GLU A C 1
ATOM 675 O O . GLU A 1 86 ? 7.454 2.494 -15.999 1.00 95.00 86 GLU A O 1
ATOM 680 N N . LEU A 1 87 ? 7.864 3.249 -13.932 1.00 94.62 87 LEU A N 1
ATOM 681 C CA . LEU A 1 87 ? 9.261 3.590 -14.211 1.00 94.62 87 LEU A CA 1
ATOM 682 C C . LEU A 1 87 ? 10.092 2.357 -14.577 1.00 94.62 87 LEU A C 1
ATOM 684 O O . LEU A 1 87 ? 10.927 2.431 -15.479 1.00 94.62 87 LEU A O 1
ATOM 688 N N . TRP A 1 88 ? 9.875 1.229 -13.900 1.00 94.62 88 TRP A N 1
ATOM 689 C CA . TRP A 1 88 ? 10.524 -0.031 -14.253 1.00 94.62 88 TRP A CA 1
A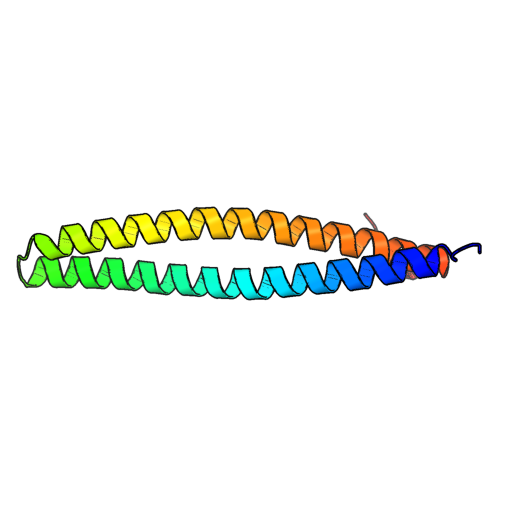TOM 690 C C . TRP A 1 88 ? 10.130 -0.485 -15.665 1.00 94.62 88 TRP A C 1
ATOM 692 O O . TRP A 1 88 ? 11.021 -0.741 -16.472 1.00 94.62 88 TRP A O 1
ATOM 702 N N . GLU A 1 89 ? 8.833 -0.494 -15.991 1.00 93.69 89 GLU A N 1
ATOM 703 C CA . GLU A 1 89 ? 8.339 -0.904 -17.312 1.00 93.69 89 GLU A CA 1
ATOM 704 C C . GLU A 1 89 ? 8.936 -0.072 -18.449 1.00 93.69 89 GLU A C 1
ATOM 706 O O . GLU A 1 89 ? 9.360 -0.638 -19.451 1.00 93.69 89 GLU A O 1
ATOM 711 N N . ILE A 1 90 ? 9.019 1.254 -18.294 1.00 94.12 90 ILE A N 1
ATOM 712 C CA . ILE A 1 90 ? 9.591 2.142 -19.321 1.00 94.12 90 ILE A CA 1
ATOM 713 C C . ILE A 1 90 ? 11.059 1.786 -19.603 1.00 94.12 90 ILE A C 1
ATOM 715 O O . ILE A 1 90 ? 11.495 1.779 -20.754 1.00 94.12 90 ILE A O 1
ATOM 719 N N . ASN A 1 91 ? 11.843 1.489 -18.561 1.00 93.25 91 ASN A N 1
ATOM 720 C CA . ASN A 1 91 ? 13.255 1.135 -18.734 1.00 93.25 91 ASN A CA 1
ATOM 721 C C . ASN A 1 91 ? 13.419 -0.276 -19.315 1.00 93.25 91 ASN A C 1
ATOM 723 O O . ASN A 1 91 ? 14.285 -0.483 -20.164 1.00 93.25 91 ASN A O 1
ATOM 727 N N . ASP A 1 92 ? 12.584 -1.225 -18.894 1.00 92.44 92 ASP A N 1
ATOM 728 C CA . ASP A 1 92 ? 12.547 -2.585 -19.440 1.00 92.44 92 ASP A CA 1
ATOM 729 C C . ASP A 1 92 ? 12.173 -2.581 -20.933 1.00 92.44 92 ASP A C 1
ATOM 731 O O . ASP A 1 92 ? 12.813 -3.221 -21.767 1.00 92.44 92 ASP A O 1
ATOM 735 N N . GLU A 1 93 ? 11.202 -1.754 -21.310 1.00 93.31 93 GLU A N 1
ATOM 736 C CA . GLU A 1 93 ? 10.833 -1.531 -22.702 1.00 93.31 93 GLU A CA 1
ATOM 737 C C . GLU A 1 93 ? 11.954 -0.846 -23.506 1.00 93.31 93 GLU A C 1
ATOM 739 O O . GLU A 1 93 ? 12.237 -1.242 -24.638 1.00 93.31 93 GLU A O 1
ATOM 744 N N . GLY A 1 94 ? 12.646 0.138 -22.920 1.00 91.38 94 GLY A N 1
ATOM 745 C CA . GLY A 1 94 ? 13.834 0.760 -23.514 1.00 91.38 94 GLY A CA 1
ATOM 746 C C . GLY A 1 94 ? 14.949 -0.250 -23.809 1.00 91.38 94 GLY A C 1
ATOM 747 O O . GLY A 1 94 ? 15.563 -0.196 -24.876 1.00 91.38 94 GLY A O 1
ATOM 748 N N . LEU A 1 95 ? 15.162 -1.226 -22.917 1.00 92.06 95 LEU A N 1
ATOM 749 C CA . LEU A 1 95 ? 16.099 -2.332 -23.143 1.00 92.06 95 LEU A CA 1
ATOM 750 C C . LEU A 1 95 ? 15.659 -3.237 -24.297 1.00 92.06 95 LEU A C 1
ATOM 752 O O . LEU A 1 95 ? 16.498 -3.591 -25.126 1.00 92.06 95 LEU A O 1
ATOM 756 N N . ARG A 1 96 ? 14.370 -3.592 -24.380 1.00 91.75 96 ARG A N 1
ATOM 757 C CA . ARG A 1 96 ? 13.830 -4.378 -25.505 1.00 91.75 96 ARG A CA 1
ATOM 758 C C . ARG A 1 96 ? 14.034 -3.666 -26.841 1.00 91.75 96 ARG A C 1
ATOM 760 O O . ARG A 1 96 ? 14.546 -4.272 -27.781 1.00 91.75 96 ARG A O 1
ATOM 767 N N . ARG A 1 97 ? 13.733 -2.362 -26.906 1.00 91.50 97 ARG A N 1
ATOM 768 C CA . ARG A 1 97 ? 13.968 -1.534 -28.105 1.00 91.50 97 ARG A CA 1
ATOM 769 C C . ARG A 1 97 ? 15.443 -1.485 -28.495 1.00 91.50 97 ARG A C 1
ATOM 771 O O . ARG A 1 97 ? 15.758 -1.658 -29.668 1.00 91.50 97 ARG A O 1
ATOM 778 N N . ALA A 1 98 ? 16.347 -1.300 -27.530 1.00 90.44 98 ALA A N 1
ATOM 779 C CA . ALA A 1 98 ? 17.788 -1.282 -27.794 1.00 90.44 98 ALA A CA 1
ATOM 780 C C . ALA A 1 98 ? 18.284 -2.614 -28.387 1.00 90.44 98 ALA A C 1
ATOM 782 O O . ALA A 1 98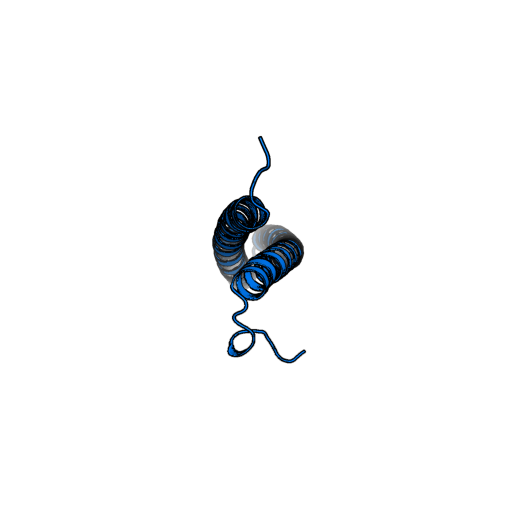 ? 19.074 -2.623 -29.330 1.00 90.44 98 ALA A O 1
ATOM 783 N N . ARG A 1 99 ? 17.726 -3.735 -27.913 1.00 90.81 99 ARG A N 1
ATOM 784 C CA . ARG A 1 99 ? 17.988 -5.082 -28.444 1.00 90.81 99 ARG A CA 1
ATOM 785 C C . ARG A 1 99 ? 17.252 -5.401 -29.749 1.00 90.81 99 ARG A C 1
ATOM 787 O O . ARG A 1 99 ? 17.462 -6.481 -30.290 1.00 90.81 99 ARG A O 1
ATOM 794 N N . ARG A 1 100 ? 16.421 -4.483 -30.262 1.00 89.50 100 ARG A N 1
ATOM 795 C CA . ARG A 1 100 ? 15.533 -4.686 -31.423 1.00 89.50 100 ARG A CA 1
ATOM 796 C C . ARG A 1 100 ? 14.564 -5.864 -31.251 1.00 89.50 100 ARG A C 1
ATOM 798 O O . ARG A 1 100 ? 14.161 -6.487 -32.228 1.00 89.50 100 ARG A O 1
ATOM 805 N N . ASP A 1 101 ? 14.178 -6.156 -30.012 1.00 90.12 101 ASP A N 1
ATOM 806 C CA . ASP A 1 101 ? 13.210 -7.203 -29.689 1.00 90.12 101 ASP A CA 1
ATOM 807 C C . ASP A 1 101 ? 11.781 -6.660 -29.813 1.00 90.12 101 ASP A C 1
ATOM 809 O O . ASP A 1 101 ? 11.099 -6.368 -28.829 1.00 90.12 101 ASP A O 1
ATOM 813 N N . TRP A 1 102 ? 11.358 -6.437 -31.058 1.00 89.06 102 TRP A N 1
ATOM 814 C CA . TRP A 1 102 ? 10.062 -5.830 -31.367 1.00 89.06 102 TRP A CA 1
ATOM 815 C C . TRP A 1 102 ? 8.884 -6.744 -31.023 1.00 89.06 102 TRP A C 1
ATOM 817 O O . TRP A 1 102 ? 7.806 -6.248 -30.709 1.00 89.06 102 TRP A O 1
ATOM 827 N N . ALA A 1 103 ? 9.094 -8.063 -31.042 1.00 89.31 103 ALA A N 1
ATOM 828 C CA . ALA A 1 103 ? 8.064 -9.048 -30.726 1.00 89.31 103 ALA A CA 1
ATOM 829 C C . ALA A 1 103 ? 7.678 -9.043 -29.237 1.00 89.31 103 ALA A C 1
ATOM 831 O O . ALA A 1 103 ? 6.537 -9.346 -28.902 1.00 89.31 103 ALA A O 1
ATOM 832 N N . ALA A 1 104 ? 8.606 -8.680 -28.345 1.00 86.88 104 ALA A N 1
ATOM 833 C CA . ALA A 1 104 ? 8.371 -8.633 -26.902 1.00 86.88 104 ALA A CA 1
ATOM 834 C C . ALA A 1 104 ? 7.855 -7.272 -26.388 1.00 86.88 104 ALA A C 1
ATOM 836 O O . ALA A 1 104 ? 7.733 -7.078 -25.174 1.00 86.88 104 ALA A O 1
ATOM 837 N N . LEU A 1 105 ? 7.597 -6.301 -27.270 1.00 85.19 105 LEU A N 1
ATOM 838 C CA . LEU A 1 105 ? 7.067 -4.997 -26.870 1.00 85.19 105 LEU A CA 1
ATOM 839 C C . LEU A 1 105 ? 5.556 -5.066 -26.612 1.00 85.19 105 LEU A C 1
ATOM 841 O O . LEU A 1 105 ? 4.834 -5.749 -27.337 1.00 85.19 105 LEU A O 1
ATOM 845 N N . PRO A 1 106 ? 5.053 -4.354 -25.589 1.00 82.56 106 PRO A N 1
ATOM 846 C CA . PRO A 1 106 ? 3.630 -4.349 -25.297 1.00 82.56 106 PRO A CA 1
ATOM 847 C C . PRO A 1 106 ? 2.857 -3.619 -26.407 1.00 82.56 106 PRO A C 1
ATOM 849 O O . PRO A 1 106 ? 3.213 -2.508 -26.793 1.00 82.56 106 PRO A O 1
ATOM 852 N N . LEU A 1 107 ? 1.775 -4.235 -26.889 1.00 77.50 107 LEU A N 1
ATOM 853 C CA . LEU A 1 107 ? 0.797 -3.597 -27.771 1.00 77.50 107 LEU A CA 1
ATOM 854 C C . LEU A 1 107 ? -0.084 -2.698 -26.893 1.00 77.50 107 LEU A C 1
ATOM 856 O O . LEU A 1 107 ? -0.914 -3.204 -26.137 1.00 77.50 107 LEU A O 1
ATOM 860 N N . ARG A 1 108 ? 0.170 -1.391 -26.901 1.00 67.00 108 ARG A N 1
ATOM 861 C CA . ARG A 1 108 ? -0.570 -0.393 -26.118 1.00 67.00 108 ARG A CA 1
ATOM 862 C C . ARG A 1 108 ? -1.096 0.687 -27.041 1.00 67.00 108 ARG A C 1
ATOM 864 O O . ARG A 1 108 ? -0.324 1.075 -27.946 1.00 67.00 108 ARG A O 1
#